Protein AF-A0A8J7IEM2-F1 (afdb_monomer_lite)

Secondary structure (DSSP, 8-state):
--HHHHHHHHHHHHHHHHHHHHHHHHHHHS-HHHHHS--SS-----HHHHHHHHHHHHHHHHHHHHHHHHHHHHHTT---HHHHHHHHHHHHHHHHHGGG---

Foldseek 3Di:
DDLLVVLLVLLVVLLVCLVVVLLVQQCVQPHVCCSPDDVPDRGDGPVLSVLSVVLSVVSVVCSVVSVVVSVVCVVVVVDDPVSSVVSVVVSVVSPCVSVDDDD

Sequence (103 aa):
MTPDLICLLILALWSIPLNHIPALARVAYSDISWGMGNREKMPEVPPWVERADRAQRNHHDNLTTIAVVILITQVTGQSDNVTAIASVIVVVLRIPLFCHFPE

pLDDT: mean 86.96, std 10.4, range [51.09, 97.12]

Organism: NCBI:txid1725256

InterPro domains:
  IPR001129 Membrane-associated, eicosanoid/glutathione metabolism (MAPEG) protein [PF01124] (5-95)
  IPR023352 Membrane associated eicosanoid/glutathione metabolism-like domain superfamily [G3DSA:1.20.120.550] (5-98)
  IPR023352 Membrane associated eicosanoid/glutathione metabolism-like domain superfamily [SSF161084] (5-95)

Structure (mmCIF, N/CA/C/O backbone):
data_AF-A0A8J7IEM2-F1
#
_entry.id   AF-A0A8J7IEM2-F1
#
loop_
_atom_site.group_PDB
_atom_site.id
_atom_site.type_symbol
_atom_site.label_atom_id
_atom_site.label_alt_id
_atom_site.label_comp_id
_atom_site.label_asym_id
_atom_site.label_entity_id
_atom_site.label_seq_id
_atom_site.pdbx_PDB_ins_code
_atom_site.Cartn_x
_atom_site.Cartn_y
_atom_site.Cartn_z
_atom_site.occupancy
_atom_site.B_iso_or_equiv
_atom_site.auth_seq_id
_atom_site.auth_comp_id
_atom_site.auth_asym_id
_atom_site.auth_atom_id
_atom_site.pdbx_PDB_model_num
ATOM 1 N N . MET A 1 1 ? -14.713 10.176 8.620 1.00 72.56 1 MET A N 1
ATOM 2 C CA . MET A 1 1 ? -13.955 8.907 8.554 1.00 72.56 1 MET A CA 1
ATOM 3 C C . MET A 1 1 ? -13.170 8.763 9.839 1.00 72.56 1 MET A C 1
ATOM 5 O O . MET A 1 1 ? -12.661 9.770 10.316 1.00 72.56 1 MET A O 1
ATOM 9 N N . THR A 1 2 ? -13.107 7.563 10.406 1.00 92.62 2 THR A N 1
ATOM 10 C CA . THR A 1 2 ? -12.289 7.295 11.595 1.00 92.62 2 THR A CA 1
ATOM 11 C C . THR A 1 2 ? -10.792 7.355 11.253 1.00 92.62 2 THR A C 1
ATOM 13 O O . THR A 1 2 ? -10.434 7.168 10.084 1.00 92.62 2 THR A O 1
ATOM 16 N N . PRO A 1 3 ? -9.905 7.600 12.237 1.00 94.25 3 PRO A N 1
ATOM 17 C CA . PRO A 1 3 ? -8.456 7.581 12.022 1.00 94.25 3 PRO A CA 1
ATOM 18 C C . PRO A 1 3 ? -7.962 6.274 11.390 1.00 94.25 3 PRO A C 1
ATOM 20 O O . PRO A 1 3 ? -7.130 6.312 10.485 1.00 94.25 3 PRO A O 1
ATOM 23 N N . ASP A 1 4 ? -8.531 5.131 11.791 1.00 93.81 4 ASP A N 1
ATOM 24 C CA . ASP A 1 4 ? -8.191 3.817 11.232 1.00 93.81 4 ASP A CA 1
ATOM 25 C C . ASP A 1 4 ? -8.462 3.747 9.721 1.00 93.81 4 ASP A C 1
ATOM 27 O O . ASP A 1 4 ? -7.608 3.329 8.940 1.00 93.81 4 ASP A O 1
ATOM 31 N N . LEU A 1 5 ? -9.637 4.217 9.285 1.00 95.88 5 LEU A N 1
ATOM 32 C CA . LEU A 1 5 ? -10.018 4.216 7.869 1.00 95.88 5 LEU A CA 1
ATOM 33 C C . LEU A 1 5 ? -9.202 5.215 7.046 1.00 95.88 5 LEU A C 1
ATOM 35 O O . LEU A 1 5 ? -8.935 4.962 5.873 1.00 95.88 5 LEU A O 1
ATOM 39 N N . ILE A 1 6 ? -8.786 6.336 7.643 1.00 96.62 6 ILE A N 1
ATOM 40 C CA . ILE A 1 6 ? -7.867 7.282 6.996 1.00 96.62 6 ILE A CA 1
ATOM 41 C C . ILE A 1 6 ? -6.500 6.622 6.789 1.00 96.62 6 ILE A C 1
ATOM 43 O O . ILE A 1 6 ? -5.944 6.706 5.697 1.00 96.62 6 ILE A O 1
ATOM 47 N N . CYS A 1 7 ? -5.977 5.917 7.794 1.00 95.88 7 CYS A N 1
ATOM 48 C CA . CYS A 1 7 ? -4.713 5.186 7.680 1.00 95.88 7 CYS A CA 1
ATOM 49 C C . CYS A 1 7 ? -4.786 4.090 6.611 1.00 95.88 7 CYS A C 1
ATOM 51 O O . CYS A 1 7 ? -3.880 3.968 5.785 1.00 95.88 7 CYS A O 1
ATOM 53 N N . LEU A 1 8 ? -5.891 3.339 6.569 1.00 96.12 8 LEU A N 1
ATOM 54 C CA . LEU A 1 8 ? -6.131 2.350 5.522 1.00 96.12 8 LEU A CA 1
ATOM 55 C C . LEU A 1 8 ?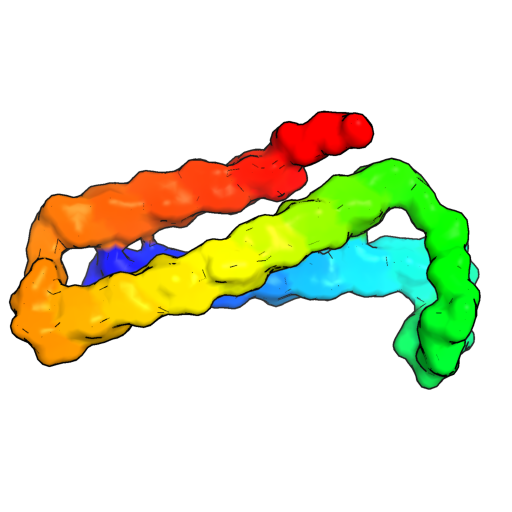 -6.190 2.996 4.131 1.00 96.12 8 LEU A C 1
ATOM 57 O O . LEU A 1 8 ? -5.586 2.476 3.196 1.00 96.12 8 LEU A O 1
ATOM 61 N N . LEU A 1 9 ? -6.863 4.142 3.993 1.00 96.44 9 LEU A N 1
ATOM 62 C CA . LEU A 1 9 ? -6.905 4.892 2.737 1.00 96.44 9 LEU A CA 1
ATOM 63 C C . LEU A 1 9 ? -5.503 5.336 2.300 1.00 96.44 9 LEU A C 1
ATOM 65 O O . LEU A 1 9 ? -5.159 5.175 1.133 1.00 96.44 9 LEU A O 1
ATOM 69 N N . ILE A 1 10 ? -4.678 5.844 3.219 1.00 95.56 10 ILE A N 1
ATOM 70 C CA . ILE A 1 10 ? -3.290 6.233 2.926 1.00 95.56 10 ILE A CA 1
ATOM 71 C C . ILE A 1 10 ? -2.494 5.028 2.410 1.00 95.56 10 ILE A C 1
ATOM 73 O O . ILE A 1 10 ? -1.830 5.132 1.380 1.00 95.56 10 ILE A O 1
ATOM 77 N N . LEU A 1 11 ? -2.592 3.871 3.073 1.00 94.38 11 LEU A N 1
ATOM 78 C CA . LEU A 1 11 ? -1.917 2.641 2.640 1.00 94.38 11 LEU A CA 1
ATOM 79 C C . LEU A 1 11 ? -2.431 2.143 1.284 1.00 94.38 11 LEU A C 1
ATOM 81 O O . LEU A 1 11 ? -1.640 1.692 0.457 1.00 94.38 11 LEU A O 1
ATOM 85 N N . ALA A 1 12 ? -3.735 2.245 1.029 1.00 94.81 12 ALA A N 1
ATOM 86 C CA . ALA A 1 12 ? -4.321 1.880 -0.255 1.00 94.81 12 ALA A CA 1
ATOM 87 C C . ALA A 1 12 ? -3.824 2.806 -1.376 1.00 94.81 12 ALA A C 1
ATOM 89 O O . ALA A 1 12 ? -3.395 2.319 -2.423 1.00 94.81 12 ALA A O 1
ATOM 90 N N . LEU A 1 13 ? -3.794 4.120 -1.140 1.00 94.81 13 LEU A N 1
ATOM 91 C CA . LEU A 1 13 ? -3.261 5.104 -2.084 1.00 94.81 13 LEU A CA 1
ATOM 92 C C . LEU A 1 13 ? -1.755 4.935 -2.308 1.00 94.81 13 LEU A C 1
ATOM 94 O O . LEU A 1 13 ? -1.294 5.139 -3.426 1.00 94.81 13 LEU A O 1
ATOM 98 N N . TRP A 1 14 ? -0.999 4.494 -1.300 1.00 92.31 14 TRP A N 1
ATOM 99 C CA . TRP A 1 14 ? 0.430 4.184 -1.431 1.00 92.31 14 TRP A CA 1
ATOM 100 C C . TRP A 1 14 ? 0.716 3.051 -2.432 1.00 92.31 14 TRP A C 1
ATOM 102 O O . TRP A 1 14 ? 1.781 3.009 -3.045 1.00 92.31 14 TRP A O 1
ATOM 112 N N . SER A 1 15 ? -0.257 2.177 -2.691 1.00 91.44 15 SER A N 1
ATOM 113 C CA . SER A 1 15 ? -0.148 1.128 -3.716 1.00 91.44 15 SER A CA 1
ATOM 114 C C . SER A 1 15 ? -0.030 1.697 -5.138 1.00 91.44 15 SER A C 1
ATOM 116 O O . SER A 1 15 ? 0.547 1.056 -6.013 1.00 91.44 15 SER A O 1
ATOM 118 N N . ILE A 1 16 ? -0.553 2.905 -5.385 1.00 92.00 16 ILE A N 1
ATOM 119 C CA . ILE A 1 16 ? -0.526 3.565 -6.699 1.00 92.00 16 ILE A CA 1
ATOM 120 C C . ILE A 1 16 ? 0.920 3.864 -7.134 1.00 92.00 16 ILE A C 1
ATOM 122 O O . ILE A 1 16 ? 1.347 3.317 -8.155 1.00 92.00 16 ILE A O 1
ATOM 126 N N . PRO A 1 17 ? 1.715 4.669 -6.395 1.00 90.38 17 PRO A N 1
ATOM 127 C CA . PRO A 1 17 ? 3.104 4.911 -6.771 1.00 90.38 17 PRO A CA 1
ATOM 128 C C . PRO A 1 17 ? 3.925 3.616 -6.782 1.00 90.38 17 PRO A C 1
ATOM 130 O O . PRO A 1 17 ? 4.732 3.435 -7.689 1.00 90.38 17 PRO A O 1
ATOM 133 N N . LEU A 1 18 ? 3.680 2.680 -5.858 1.00 89.19 18 LEU A N 1
ATOM 134 C CA . LEU A 1 18 ? 4.400 1.403 -5.828 1.00 89.19 18 LEU A CA 1
ATOM 135 C C . LEU A 1 18 ? 4.176 0.538 -7.074 1.00 89.19 18 LEU A C 1
ATOM 137 O O . LEU A 1 18 ? 5.106 -0.132 -7.504 1.00 89.19 18 LEU A O 1
ATOM 141 N N . ASN A 1 19 ? 2.987 0.564 -7.677 1.00 89.50 19 ASN A N 1
ATOM 142 C CA . ASN A 1 19 ? 2.726 -0.169 -8.917 1.00 89.50 19 ASN A CA 1
ATOM 143 C C . ASN A 1 19 ? 3.268 0.563 -10.148 1.00 89.50 19 ASN A C 1
ATOM 145 O O . ASN A 1 19 ? 3.799 -0.065 -11.064 1.00 89.50 19 ASN A O 1
ATOM 149 N N . HIS A 1 20 ? 3.132 1.890 -10.193 1.00 88.94 20 HIS A N 1
ATOM 150 C CA . HIS A 1 20 ? 3.453 2.650 -11.398 1.00 88.94 20 HIS A CA 1
ATOM 151 C C . HIS A 1 20 ? 4.934 3.006 -11.527 1.00 88.94 20 HIS A C 1
ATOM 153 O O . HIS A 1 20 ? 5.449 2.964 -12.638 1.00 88.94 20 HIS A O 1
ATOM 159 N N . ILE A 1 21 ? 5.643 3.308 -10.438 1.00 89.19 21 ILE A N 1
ATOM 160 C CA . ILE A 1 21 ? 7.066 3.684 -10.490 1.00 89.19 21 ILE A CA 1
ATOM 161 C C . ILE A 1 21 ? 7.938 2.587 -11.133 1.00 89.19 21 ILE A C 1
ATOM 163 O O . ILE A 1 21 ? 8.606 2.892 -12.123 1.00 89.19 21 ILE A O 1
ATOM 167 N N . PRO A 1 22 ? 7.942 1.320 -10.664 1.00 88.25 22 PRO A N 1
ATOM 168 C CA . PRO A 1 22 ? 8.766 0.278 -11.280 1.00 88.25 22 PRO A CA 1
ATOM 169 C C . PRO A 1 22 ? 8.308 -0.068 -12.703 1.00 88.25 22 PRO A C 1
ATOM 171 O O . PRO A 1 22 ? 9.142 -0.353 -13.562 1.00 88.25 22 PRO A O 1
ATOM 174 N N . ALA A 1 23 ? 7.004 -0.002 -12.989 1.00 87.25 23 ALA A N 1
ATOM 175 C CA . ALA A 1 23 ? 6.477 -0.244 -14.331 1.00 87.25 23 ALA A CA 1
ATOM 176 C C . ALA A 1 23 ? 6.944 0.825 -15.332 1.00 87.25 23 ALA A C 1
ATOM 178 O O . ALA A 1 23 ? 7.453 0.487 -16.400 1.00 87.25 23 ALA A O 1
ATOM 179 N N . LEU A 1 24 ? 6.830 2.107 -14.971 1.00 88.44 24 LEU A N 1
ATOM 180 C CA . LEU A 1 24 ? 7.292 3.228 -15.791 1.00 88.44 24 LEU A CA 1
ATOM 181 C C . LEU A 1 24 ? 8.811 3.209 -15.961 1.00 88.44 24 LEU A C 1
ATOM 183 O O . LEU A 1 24 ? 9.297 3.463 -17.058 1.00 88.44 24 LEU A O 1
ATOM 187 N N . ALA A 1 25 ? 9.555 2.846 -14.915 1.00 87.69 25 ALA A N 1
ATOM 188 C CA . ALA A 1 25 ? 11.002 2.690 -14.999 1.00 87.69 25 ALA A CA 1
ATOM 189 C C . ALA A 1 25 ? 11.396 1.624 -16.028 1.00 87.69 25 ALA A C 1
ATOM 191 O O . ALA A 1 25 ? 12.224 1.880 -16.895 1.00 87.69 25 ALA A O 1
ATOM 192 N N . ARG A 1 26 ? 10.761 0.446 -15.993 1.00 86.00 26 ARG A N 1
ATOM 193 C CA . ARG A 1 26 ? 11.019 -0.625 -16.970 1.00 86.00 26 ARG A CA 1
ATOM 194 C C . ARG A 1 26 ? 10.716 -0.186 -18.394 1.00 86.00 26 ARG A C 1
ATOM 196 O O . ARG A 1 26 ? 11.505 -0.483 -19.283 1.00 86.00 26 ARG A O 1
ATOM 203 N N . VAL A 1 27 ? 9.616 0.533 -18.612 1.00 86.75 27 VAL A N 1
ATOM 204 C CA . VAL A 1 27 ? 9.281 1.084 -19.935 1.00 86.75 27 VAL A CA 1
ATOM 205 C C . VAL A 1 27 ? 10.323 2.113 -20.383 1.00 86.75 27 VAL A C 1
ATOM 207 O O . VAL A 1 27 ? 10.730 2.088 -21.537 1.00 86.75 27 VAL A O 1
ATOM 210 N N . ALA A 1 28 ? 10.809 2.965 -19.477 1.00 86.25 28 ALA A N 1
ATOM 211 C CA . ALA A 1 28 ? 11.821 3.974 -19.787 1.00 86.25 28 ALA A CA 1
ATOM 212 C C . ALA A 1 28 ? 13.199 3.380 -20.138 1.00 86.25 28 ALA A C 1
ATOM 214 O O . ALA A 1 28 ? 13.905 3.954 -20.961 1.00 86.25 28 ALA A O 1
ATOM 215 N N . TYR A 1 29 ? 13.584 2.252 -19.529 1.00 84.81 29 TYR A N 1
ATOM 216 C CA . TYR A 1 29 ? 14.870 1.579 -19.786 1.00 84.81 29 TYR A CA 1
ATOM 217 C C . TYR A 1 29 ? 14.824 0.522 -20.896 1.00 84.81 29 TYR A C 1
ATOM 219 O O . TYR A 1 29 ? 15.867 0.007 -21.285 1.00 84.81 29 TYR A O 1
ATOM 227 N N . SER A 1 30 ? 13.638 0.183 -21.398 1.00 79.62 30 SER A N 1
ATOM 228 C CA . SER A 1 30 ? 13.472 -0.743 -22.517 1.00 79.62 30 SER A CA 1
ATOM 229 C C . SER A 1 30 ? 12.999 0.006 -23.752 1.00 79.62 30 SER A C 1
ATOM 231 O O . SER A 1 30 ? 13.807 0.626 -24.433 1.00 79.62 30 SER A O 1
ATOM 233 N N . ASP A 1 31 ? 11.700 -0.041 -24.022 1.00 76.38 31 ASP A N 1
ATOM 234 C CA . ASP A 1 31 ? 11.005 0.701 -25.063 1.00 76.38 31 ASP A CA 1
ATOM 235 C C . ASP A 1 31 ? 9.483 0.588 -24.815 1.00 76.38 31 ASP A C 1
ATOM 237 O O . ASP A 1 31 ? 9.009 -0.329 -24.133 1.00 76.38 31 ASP A O 1
ATOM 241 N N . ILE A 1 32 ? 8.678 1.482 -25.393 1.00 76.62 32 ILE A N 1
ATOM 242 C CA . ILE A 1 32 ? 7.204 1.433 -25.318 1.00 76.62 32 ILE A CA 1
ATOM 243 C C . ILE A 1 32 ? 6.669 0.109 -25.884 1.00 76.62 32 ILE A C 1
ATOM 245 O O . ILE A 1 32 ? 5.668 -0.417 -25.391 1.00 76.62 32 ILE A O 1
ATOM 249 N N . SER A 1 33 ? 7.375 -0.469 -26.860 1.00 75.75 33 SER A N 1
ATOM 250 C CA . SER A 1 33 ? 7.080 -1.787 -27.428 1.00 75.75 33 SER A CA 1
ATOM 251 C C . SER A 1 33 ? 7.091 -2.908 -26.380 1.00 75.75 33 SER A C 1
ATOM 253 O O . SER A 1 33 ? 6.249 -3.803 -26.442 1.00 75.75 33 SER A O 1
ATOM 255 N N . TRP A 1 34 ? 7.954 -2.829 -25.361 1.00 79.12 34 TRP A N 1
ATOM 256 C CA . TRP A 1 34 ? 7.946 -3.753 -24.223 1.00 79.12 34 TRP A CA 1
ATOM 257 C C . TRP A 1 34 ? 6.754 -3.512 -23.288 1.00 79.12 34 TRP A C 1
ATOM 259 O O . TRP A 1 34 ? 6.145 -4.458 -22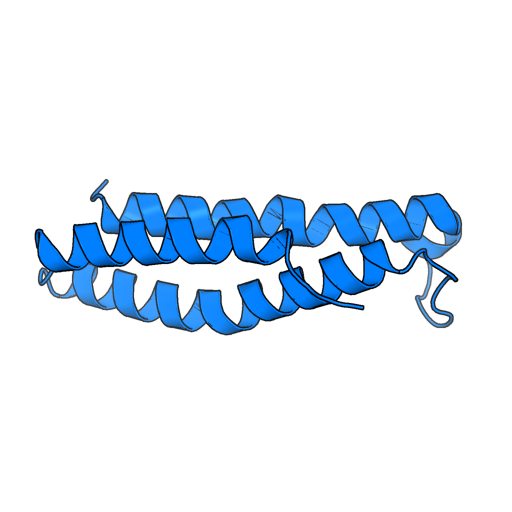.788 1.00 79.12 34 TRP A O 1
ATOM 269 N N . GLY A 1 35 ? 6.386 -2.246 -23.067 1.00 75.94 35 GLY A N 1
ATOM 270 C CA . GLY A 1 35 ? 5.244 -1.872 -22.226 1.00 75.94 35 GLY A CA 1
ATOM 271 C C . GLY A 1 35 ? 3.887 -2.292 -22.800 1.00 75.94 35 GLY A C 1
ATOM 272 O O . GLY A 1 35 ? 2.981 -2.629 -22.036 1.00 75.94 35 GLY A O 1
ATOM 273 N N . MET A 1 36 ? 3.760 -2.286 -24.131 1.00 79.00 36 MET A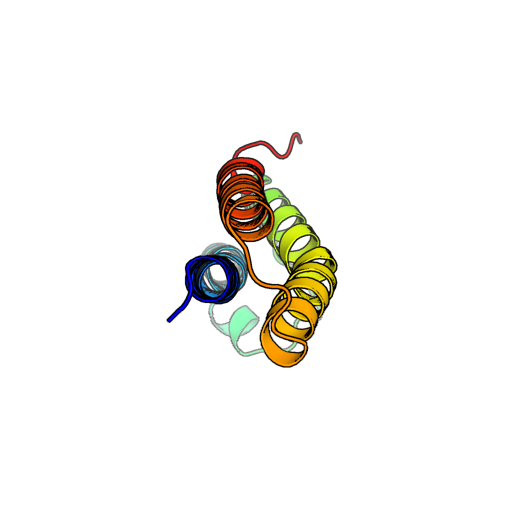 N 1
ATOM 274 C CA . MET A 1 36 ? 2.540 -2.640 -24.871 1.00 79.00 36 MET A CA 1
ATOM 275 C C . MET A 1 36 ? 2.537 -4.077 -25.420 1.00 79.00 36 MET A C 1
ATOM 277 O O . MET A 1 36 ? 1.495 -4.546 -25.875 1.00 79.00 36 MET A O 1
ATOM 281 N N . GLY A 1 37 ? 3.684 -4.759 -25.408 1.00 78.69 37 GLY A N 1
ATOM 282 C CA . GLY A 1 37 ? 3.870 -6.100 -25.960 1.00 78.69 37 GLY A CA 1
ATOM 283 C C . GLY A 1 37 ? 3.901 -7.217 -24.913 1.00 78.69 37 GLY A C 1
ATOM 284 O O . GLY A 1 37 ? 3.725 -7.004 -23.711 1.00 78.69 37 GLY A O 1
ATOM 285 N N . ASN A 1 38 ? 4.153 -8.442 -25.380 1.00 74.81 38 ASN A N 1
ATOM 286 C CA . ASN A 1 38 ? 4.328 -9.595 -24.503 1.00 74.81 38 ASN A CA 1
ATOM 287 C C . ASN A 1 38 ? 5.646 -9.486 -23.722 1.00 74.81 38 ASN A C 1
ATOM 289 O O . ASN A 1 38 ? 6.725 -9.347 -24.297 1.00 74.81 38 ASN A O 1
ATOM 293 N N . ARG A 1 39 ? 5.566 -9.618 -22.394 1.00 75.44 39 ARG A N 1
ATOM 294 C CA . ARG A 1 39 ? 6.700 -9.504 -21.455 1.00 75.44 39 ARG A CA 1
ATOM 295 C C . ARG A 1 39 ? 7.554 -10.777 -21.395 1.00 75.44 39 ARG A C 1
ATOM 297 O O . ARG A 1 39 ? 7.955 -11.211 -20.321 1.00 75.44 39 ARG A O 1
ATOM 304 N N . GLU A 1 40 ? 7.804 -11.395 -22.545 1.00 75.38 40 GLU A N 1
ATOM 305 C CA . GLU A 1 40 ? 8.560 -12.651 -22.669 1.00 75.38 40 GLU A CA 1
ATOM 306 C C . GLU A 1 40 ? 10.045 -12.472 -22.325 1.00 75.38 40 GLU A C 1
ATOM 308 O O . GLU A 1 40 ? 10.694 -13.403 -21.855 1.00 75.38 40 GLU A O 1
ATOM 313 N N . LYS A 1 41 ? 10.581 -11.261 -22.518 1.00 74.88 41 LYS A N 1
ATOM 314 C CA . LYS A 1 41 ? 11.932 -10.879 -22.095 1.00 74.88 41 LYS A CA 1
ATOM 315 C C . LYS A 1 41 ? 11.842 -9.770 -21.060 1.00 74.88 41 LYS A C 1
ATOM 317 O O . LYS A 1 41 ? 11.216 -8.742 -21.313 1.00 74.88 41 LYS A O 1
ATOM 322 N N . MET A 1 42 ? 12.457 -9.969 -19.897 1.00 77.50 42 MET A N 1
ATOM 323 C CA . MET A 1 42 ? 12.612 -8.896 -18.916 1.00 77.50 42 MET A CA 1
ATOM 324 C C . MET A 1 42 ? 13.717 -7.944 -19.384 1.00 77.50 42 MET A C 1
ATOM 326 O O . MET A 1 42 ? 14.769 -8.415 -19.816 1.00 77.50 42 MET A O 1
ATOM 330 N N . PRO A 1 43 ? 13.484 -6.625 -19.331 1.00 80.69 43 PRO A N 1
ATOM 331 C CA . PRO A 1 43 ? 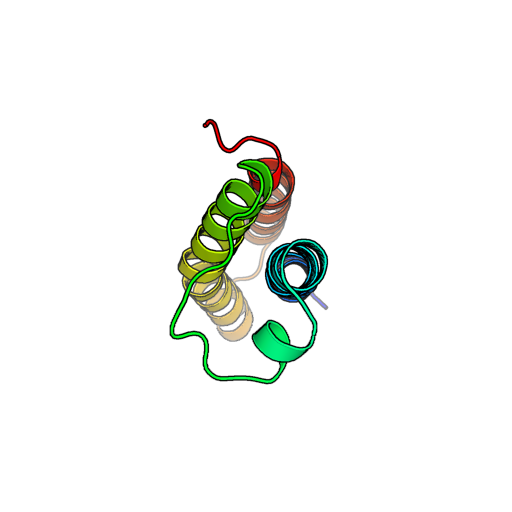14.479 -5.657 -19.729 1.00 80.69 43 PRO A CA 1
ATOM 332 C C . PRO A 1 43 ? 15.538 -5.518 -18.645 1.00 80.69 43 PRO A C 1
ATOM 334 O O . PRO A 1 43 ? 15.247 -5.673 -17.457 1.00 80.69 43 PRO A O 1
ATOM 337 N N . GLU A 1 44 ? 16.759 -5.210 -19.066 1.00 84.81 44 GLU A N 1
ATOM 338 C CA . GLU A 1 44 ? 17.842 -4.898 -18.148 1.00 84.81 44 GLU A CA 1
ATOM 339 C C . GLU A 1 44 ? 17.540 -3.545 -17.495 1.00 84.81 44 GLU A C 1
ATOM 341 O O . GLU A 1 44 ? 17.441 -2.517 -18.164 1.00 84.81 44 GLU A O 1
ATOM 346 N N . VAL A 1 45 ? 17.300 -3.561 -16.185 1.00 86.31 45 VAL A N 1
ATOM 347 C CA . VAL A 1 45 ? 16.941 -2.372 -15.412 1.00 86.31 45 VAL A CA 1
ATOM 348 C C . VAL A 1 45 ? 17.954 -2.132 -14.304 1.00 86.31 45 VAL A C 1
ATOM 350 O O . VAL A 1 45 ? 18.546 -3.081 -13.793 1.00 86.31 45 VAL A O 1
ATOM 353 N N . PRO A 1 46 ? 18.143 -0.874 -13.877 1.00 87.38 46 PRO A N 1
ATOM 354 C CA . PRO A 1 46 ? 19.009 -0.591 -12.746 1.00 87.38 46 PRO A CA 1
ATOM 355 C C . PRO A 1 46 ? 18.534 -1.299 -11.462 1.00 87.38 46 PRO A C 1
ATOM 357 O O . PRO A 1 46 ? 17.322 -1.437 -11.257 1.00 87.38 46 PRO A O 1
ATOM 360 N N . PRO A 1 47 ? 19.445 -1.617 -10.520 1.00 87.19 47 PRO A N 1
ATOM 361 C CA . PRO A 1 47 ? 19.114 -2.330 -9.279 1.00 87.19 47 PRO A CA 1
ATOM 362 C C . PRO A 1 47 ? 18.001 -1.685 -8.439 1.00 87.19 47 PRO A C 1
ATOM 364 O O . PRO A 1 47 ? 17.256 -2.362 -7.733 1.00 87.19 47 PRO A O 1
ATOM 367 N N . TRP A 1 48 ? 17.833 -0.360 -8.518 1.00 85.25 48 TRP A N 1
ATOM 368 C CA . TRP A 1 48 ? 16.775 0.332 -7.780 1.00 85.25 48 TRP A CA 1
ATOM 369 C C . TRP A 1 48 ? 15.361 -0.053 -8.242 1.00 85.25 48 TRP A C 1
ATOM 371 O O . TRP A 1 48 ? 14.437 -0.014 -7.430 1.00 85.25 48 TRP A O 1
ATOM 381 N N . VAL A 1 49 ? 15.180 -0.444 -9.508 1.00 88.44 49 VAL A N 1
ATOM 382 C CA . VAL A 1 49 ? 13.879 -0.871 -10.046 1.00 88.44 49 VAL A CA 1
ATOM 383 C C . VAL A 1 49 ? 13.475 -2.199 -9.422 1.00 88.44 49 VAL A C 1
ATOM 385 O O . VAL A 1 49 ? 12.329 -2.370 -9.013 1.00 88.44 49 VAL A O 1
ATOM 388 N N . GLU A 1 50 ? 14.433 -3.110 -9.254 1.00 86.69 50 GLU A N 1
ATOM 389 C CA . GLU A 1 50 ? 14.217 -4.366 -8.538 1.00 86.69 50 GLU A CA 1
ATOM 390 C C . GLU A 1 50 ? 13.927 -4.138 -7.050 1.00 86.69 50 GLU A C 1
ATOM 392 O O . GLU A 1 50 ? 13.077 -4.826 -6.478 1.00 86.69 50 GLU A O 1
ATOM 397 N N . ARG A 1 51 ? 14.569 -3.140 -6.421 1.00 86.44 51 ARG A N 1
ATOM 398 C CA . ARG A 1 51 ? 14.232 -2.717 -5.049 1.00 86.44 51 ARG A CA 1
ATOM 399 C C . ARG A 1 51 ? 12.789 -2.224 -4.947 1.00 86.44 51 ARG A C 1
ATOM 401 O O . ARG A 1 51 ? 12.073 -2.640 -4.038 1.00 86.44 51 ARG A O 1
ATOM 408 N N . ALA A 1 52 ? 12.347 -1.389 -5.888 1.00 87.81 52 ALA A N 1
ATOM 409 C CA . ALA A 1 52 ? 10.973 -0.890 -5.933 1.00 87.81 52 ALA A CA 1
ATOM 410 C C . ALA A 1 52 ? 9.955 -2.030 -6.116 1.00 87.81 52 ALA A C 1
ATOM 412 O O . ALA A 1 52 ? 8.917 -2.049 -5.460 1.00 87.81 52 ALA A O 1
ATOM 413 N N . ASP A 1 53 ? 10.296 -3.025 -6.929 1.00 88.12 53 ASP A N 1
ATOM 414 C CA . ASP A 1 53 ? 9.545 -4.266 -7.118 1.00 88.12 53 ASP A CA 1
ATOM 415 C C . ASP A 1 53 ? 9.391 -5.079 -5.821 1.00 88.12 53 ASP A C 1
ATOM 417 O O . ASP A 1 53 ? 8.300 -5.545 -5.485 1.00 88.12 53 ASP A O 1
ATOM 421 N N . ARG A 1 54 ? 10.487 -5.255 -5.069 1.00 87.38 54 ARG A N 1
ATOM 422 C CA . ARG A 1 54 ? 10.465 -5.935 -3.762 1.00 87.38 54 ARG A CA 1
ATOM 423 C C . ARG A 1 54 ? 9.586 -5.178 -2.770 1.00 87.38 54 ARG A C 1
ATOM 425 O O . ARG A 1 54 ? 8.797 -5.800 -2.059 1.00 87.38 54 ARG A O 1
ATOM 432 N N . ALA A 1 55 ? 9.680 -3.852 -2.761 1.00 88.44 55 ALA A N 1
ATOM 433 C CA . ALA A 1 55 ? 8.862 -3.005 -1.907 1.00 88.44 55 ALA A CA 1
ATOM 434 C C . ALA A 1 55 ? 7.369 -3.063 -2.267 1.00 88.44 55 ALA A C 1
ATOM 436 O O . ALA A 1 55 ? 6.526 -3.160 -1.375 1.00 88.44 55 ALA A O 1
ATOM 437 N N . GLN A 1 56 ? 7.041 -3.064 -3.562 1.00 90.31 56 GLN A N 1
ATOM 438 C CA . GLN A 1 56 ? 5.675 -3.208 -4.065 1.00 90.31 56 GLN A CA 1
ATOM 439 C C . GLN A 1 56 ? 5.057 -4.538 -3.626 1.00 90.31 56 GLN A C 1
ATOM 441 O O . GLN A 1 56 ? 3.972 -4.537 -3.039 1.00 90.31 56 GLN A O 1
ATOM 446 N N . ARG A 1 57 ? 5.770 -5.655 -3.827 1.00 90.25 57 ARG A N 1
ATOM 447 C CA . ARG A 1 57 ? 5.323 -6.982 -3.373 1.00 90.25 57 ARG A CA 1
ATOM 448 C C . ARG A 1 57 ? 5.124 -7.023 -1.862 1.00 90.25 57 ARG A C 1
ATOM 450 O O . ARG A 1 57 ? 4.047 -7.384 -1.403 1.00 90.25 57 ARG A O 1
ATOM 457 N N . ASN A 1 58 ? 6.102 -6.540 -1.092 1.00 90.69 58 ASN A N 1
ATOM 458 C CA . ASN A 1 58 ? 5.986 -6.488 0.364 1.00 90.69 58 ASN A CA 1
ATOM 459 C C . ASN A 1 58 ? 4.760 -5.683 0.824 1.00 90.69 58 ASN A C 1
ATOM 461 O O . ASN A 1 58 ? 4.072 -6.092 1.760 1.00 90.69 58 ASN A O 1
ATOM 465 N N . HIS A 1 59 ? 4.473 -4.543 0.190 1.00 92.19 59 HIS A N 1
ATOM 466 C CA . HIS A 1 59 ? 3.284 -3.755 0.506 1.00 92.19 59 HIS A CA 1
AT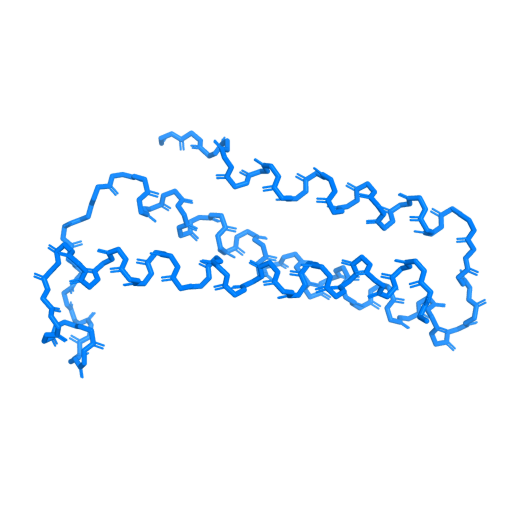OM 467 C C . HIS A 1 59 ? 1.997 -4.521 0.210 1.00 92.19 59 HIS A C 1
ATOM 469 O O . HIS A 1 59 ? 1.146 -4.615 1.090 1.00 92.19 59 HIS A O 1
ATOM 475 N N . HIS A 1 60 ? 1.881 -5.118 -0.976 1.00 91.62 60 HIS A N 1
ATOM 476 C CA . HIS A 1 60 ? 0.690 -5.862 -1.392 1.00 91.62 60 HIS A CA 1
ATOM 477 C C . HIS A 1 60 ? 0.412 -7.089 -0.514 1.00 91.62 60 HIS A C 1
ATOM 479 O O . HIS A 1 60 ? -0.734 -7.291 -0.109 1.00 91.62 60 HIS A O 1
ATOM 485 N N . ASP A 1 61 ? 1.447 -7.853 -0.156 1.00 92.19 61 ASP A N 1
ATOM 486 C CA . ASP A 1 61 ? 1.307 -9.065 0.662 1.00 92.19 61 ASP A CA 1
ATOM 487 C C . ASP A 1 61 ? 0.737 -8.759 2.055 1.00 92.19 61 ASP A C 1
ATOM 489 O O . ASP A 1 61 ? -0.033 -9.534 2.618 1.00 92.19 61 ASP A O 1
ATOM 493 N N . ASN A 1 62 ? 1.076 -7.596 2.613 1.00 92.06 62 ASN A N 1
ATOM 494 C CA . ASN A 1 62 ? 0.622 -7.193 3.942 1.00 92.06 62 ASN A CA 1
ATOM 495 C C . ASN A 1 62 ? -0.661 -6.352 3.927 1.00 92.06 62 ASN A C 1
ATOM 497 O O . ASN A 1 62 ? -1.401 -6.358 4.914 1.00 92.06 62 ASN A O 1
ATOM 501 N N . LEU A 1 63 ? -0.922 -5.609 2.844 1.00 94.19 63 LEU A N 1
ATOM 502 C CA . LEU A 1 63 ? -2.053 -4.683 2.750 1.00 94.19 63 LEU A CA 1
ATOM 503 C C . LEU A 1 63 ? -3.382 -5.399 2.990 1.00 94.19 63 LEU A C 1
ATOM 505 O O . LEU A 1 63 ? -4.229 -4.875 3.707 1.00 94.19 63 LEU A O 1
ATOM 509 N N . THR A 1 64 ? -3.537 -6.610 2.450 1.00 95.19 64 THR A N 1
ATOM 510 C CA . THR A 1 64 ? -4.752 -7.420 2.619 1.00 95.19 64 THR A CA 1
ATOM 511 C C . THR A 1 64 ? -5.031 -7.709 4.092 1.00 95.19 64 THR A C 1
ATOM 513 O O . THR A 1 64 ? -6.129 -7.446 4.576 1.00 95.19 64 THR A O 1
ATOM 516 N N . THR A 1 65 ? -4.029 -8.181 4.836 1.00 95.31 65 THR A N 1
ATOM 517 C CA . THR A 1 65 ? -4.170 -8.488 6.267 1.00 95.31 65 THR A CA 1
ATOM 518 C C . THR A 1 65 ? -4.493 -7.235 7.079 1.00 95.31 65 THR A C 1
ATOM 520 O O . THR A 1 65 ? -5.406 -7.253 7.903 1.00 95.31 65 THR A O 1
ATOM 523 N N . ILE A 1 66 ? -3.795 -6.126 6.815 1.00 95.00 66 ILE A N 1
ATOM 524 C CA . ILE A 1 66 ? -4.033 -4.842 7.493 1.00 95.00 66 ILE A CA 1
ATOM 525 C C . ILE A 1 66 ? -5.459 -4.346 7.228 1.00 95.00 66 ILE A C 1
ATOM 527 O O . ILE A 1 66 ? -6.158 -3.944 8.158 1.00 95.00 66 ILE A O 1
ATOM 531 N N . ALA A 1 67 ? -5.907 -4.409 5.972 1.00 96.62 67 ALA A N 1
ATOM 532 C CA . ALA A 1 67 ? -7.247 -4.001 5.576 1.00 96.62 67 ALA A CA 1
ATOM 533 C C . ALA A 1 67 ? -8.318 -4.830 6.287 1.00 96.62 67 ALA A C 1
ATOM 535 O O . ALA A 1 67 ? -9.244 -4.259 6.856 1.00 96.62 67 ALA A O 1
ATOM 536 N N . VAL A 1 68 ? -8.176 -6.159 6.309 1.00 97.12 68 VAL A N 1
ATOM 537 C CA . VAL A 1 68 ? -9.129 -7.059 6.975 1.00 97.12 68 VAL A CA 1
ATOM 538 C C . VAL A 1 68 ? -9.253 -6.727 8.462 1.00 97.12 68 VAL A C 1
ATOM 540 O O . VAL A 1 68 ? -10.370 -6.583 8.953 1.00 97.12 68 VAL A O 1
ATOM 543 N N . VAL A 1 69 ? -8.134 -6.541 9.168 1.00 95.88 69 VAL A N 1
ATOM 544 C CA . VAL A 1 69 ? -8.148 -6.205 10.601 1.00 95.88 69 VAL A CA 1
ATOM 545 C C . VAL A 1 69 ? -8.851 -4.870 10.846 1.00 95.88 69 VAL A C 1
ATOM 547 O O . VAL A 1 69 ? -9.772 -4.811 11.656 1.00 95.88 69 VAL A O 1
ATOM 550 N N . ILE A 1 70 ? -8.482 -3.812 10.115 1.00 95.75 70 ILE A N 1
ATOM 551 C CA . ILE A 1 70 ? -9.091 -2.483 10.280 1.00 95.75 70 ILE A CA 1
ATOM 552 C C . ILE A 1 70 ? -10.594 -2.520 9.971 1.00 95.75 70 ILE A C 1
ATOM 554 O O . ILE A 1 70 ? -11.392 -1.956 10.720 1.00 95.75 70 ILE A O 1
ATOM 558 N N . LEU A 1 71 ? -10.999 -3.193 8.892 1.00 96.81 71 LEU A N 1
ATOM 559 C CA . LEU A 1 71 ? -12.402 -3.273 8.490 1.00 96.81 71 LEU A CA 1
ATOM 560 C C . LEU A 1 71 ? -13.246 -4.057 9.501 1.00 96.81 71 LEU A C 1
ATOM 562 O O . LEU A 1 71 ? -14.337 -3.606 9.839 1.00 96.81 71 LEU A O 1
ATOM 566 N N . ILE A 1 72 ? -12.749 -5.181 10.029 1.00 97.00 72 ILE A N 1
ATOM 567 C CA . ILE A 1 72 ? -13.457 -5.950 11.066 1.00 97.00 72 ILE A CA 1
ATOM 568 C C . ILE A 1 72 ? -13.624 -5.112 12.335 1.00 97.00 72 ILE A C 1
ATOM 570 O O . ILE A 1 72 ? -14.725 -5.048 12.884 1.00 97.00 72 ILE A O 1
ATOM 574 N N . THR A 1 73 ? -12.570 -4.429 12.783 1.00 95.12 73 THR A N 1
ATOM 575 C CA . THR A 1 73 ? -12.623 -3.537 13.952 1.00 95.12 73 THR A CA 1
ATOM 576 C C . THR A 1 73 ? -13.672 -2.438 13.773 1.00 95.12 73 THR A C 1
ATOM 578 O O . THR A 1 73 ? -14.438 -2.154 14.692 1.00 95.12 73 THR A O 1
ATOM 581 N N . GLN A 1 74 ? -13.767 -1.858 12.573 1.00 95.06 74 GLN A N 1
ATOM 582 C CA . GLN A 1 74 ? -14.770 -0.839 12.255 1.00 95.06 74 GLN A CA 1
ATOM 583 C C . GLN A 1 74 ? -16.195 -1.405 12.210 1.00 95.06 74 GLN A C 1
ATOM 585 O O . GLN A 1 74 ? -17.101 -0.818 12.795 1.00 95.06 74 GLN A O 1
ATOM 590 N N . VAL A 1 75 ? -16.405 -2.563 11.576 1.00 96.31 75 VAL A N 1
ATOM 591 C CA . VAL A 1 75 ? -17.729 -3.207 11.477 1.00 96.31 75 VAL A CA 1
ATOM 592 C C . VAL A 1 75 ? -18.240 -3.686 12.839 1.00 96.31 75 VAL A C 1
ATOM 594 O O . VAL A 1 75 ? -19.435 -3.608 13.109 1.00 96.31 75 VAL A O 1
ATOM 597 N N . THR A 1 76 ? -17.351 -4.156 13.713 1.00 96.00 76 THR A N 1
ATOM 598 C CA . THR A 1 76 ? -17.699 -4.612 15.071 1.00 96.00 76 THR A CA 1
ATOM 599 C C . THR A 1 76 ? -17.847 -3.474 16.081 1.00 96.00 76 THR A C 1
ATOM 601 O O . THR A 1 76 ? -18.237 -3.724 17.220 1.00 96.00 76 THR A O 1
ATOM 604 N N . GLY A 1 77 ? -17.546 -2.232 15.687 1.00 92.44 77 GLY A N 1
ATOM 605 C CA . GLY A 1 77 ? -17.599 -1.070 16.574 1.00 92.44 77 GLY A CA 1
ATOM 606 C C . GLY A 1 77 ? -16.503 -1.046 17.644 1.00 92.44 77 GLY A C 1
ATOM 607 O O . GLY A 1 77 ? -16.613 -0.281 18.594 1.00 92.44 77 GLY A O 1
ATOM 608 N N . GLN A 1 78 ? -15.445 -1.851 17.494 1.00 92.69 78 GLN A N 1
ATOM 609 C CA . GLN A 1 78 ? -14.317 -1.956 18.433 1.00 92.69 78 GLN A CA 1
ATOM 610 C C . GLN A 1 78 ? -13.183 -0.964 18.116 1.00 92.69 78 GLN A C 1
ATOM 612 O O . GLN A 1 78 ? -12.031 -1.176 18.482 1.00 92.69 78 GLN A O 1
ATOM 617 N N . SER A 1 79 ? -13.497 0.100 17.376 1.00 92.38 79 SER A N 1
ATOM 618 C CA . SER A 1 79 ? -12.564 1.180 17.054 1.00 92.38 79 SER A CA 1
ATOM 619 C C . SER A 1 79 ? -12.388 2.085 18.270 1.00 92.38 79 SER A C 1
ATOM 621 O O . SER A 1 79 ? -13.362 2.654 18.765 1.00 92.38 79 SER A O 1
ATOM 623 N N . ASP A 1 80 ? -11.151 2.225 18.742 1.00 92.75 80 ASP A N 1
ATOM 624 C CA . ASP A 1 80 ? -10.801 3.036 19.904 1.00 92.75 80 ASP A CA 1
ATOM 625 C C . ASP A 1 80 ? -9.488 3.819 19.690 1.00 92.75 80 ASP A C 1
ATOM 627 O O . ASP A 1 80 ? -8.916 3.872 18.597 1.00 92.75 80 ASP A O 1
ATOM 631 N N . ASN A 1 81 ? -8.996 4.476 20.745 1.00 93.75 81 ASN A N 1
ATOM 632 C CA . ASN A 1 81 ? -7.735 5.216 20.672 1.00 93.75 81 ASN A CA 1
ATOM 633 C C . ASN A 1 81 ? -6.516 4.308 20.446 1.00 93.75 81 ASN A C 1
ATOM 635 O O . ASN A 1 81 ? -5.535 4.749 19.846 1.00 93.75 81 ASN A O 1
ATOM 639 N N . VAL A 1 82 ? -6.548 3.061 20.922 1.00 94.06 82 VAL A N 1
ATOM 640 C CA . VAL A 1 82 ? -5.440 2.115 20.758 1.00 94.06 82 VAL A CA 1
ATOM 641 C C . VAL A 1 82 ? -5.363 1.665 19.304 1.00 94.06 82 VAL A C 1
ATOM 643 O O . VAL A 1 82 ? -4.274 1.681 18.726 1.00 94.06 82 VAL A O 1
ATOM 646 N N . THR A 1 83 ? -6.501 1.345 18.680 1.00 93.94 83 THR A N 1
ATOM 647 C CA . THR A 1 83 ? -6.554 0.990 17.255 1.00 93.94 83 THR A CA 1
ATOM 648 C C . THR A 1 83 ? -6.110 2.163 16.392 1.00 93.94 83 THR A C 1
ATOM 650 O O . THR A 1 83 ? -5.301 1.967 15.486 1.00 93.94 83 THR A O 1
ATOM 653 N N . ALA A 1 84 ? -6.515 3.390 16.738 1.00 93.62 84 ALA A N 1
ATOM 654 C CA . ALA A 1 84 ? -6.094 4.592 16.023 1.00 93.62 84 ALA A CA 1
ATOM 655 C C . ALA A 1 84 ? -4.568 4.789 16.059 1.00 93.62 84 ALA A C 1
ATOM 657 O O . ALA A 1 84 ? -3.949 5.035 15.021 1.00 93.62 84 ALA A O 1
ATOM 658 N N . ILE A 1 85 ? -3.941 4.643 17.232 1.00 95.50 85 ILE A N 1
ATOM 659 C CA . ILE A 1 85 ? -2.479 4.737 17.376 1.00 95.50 85 ILE A CA 1
ATOM 660 C C . ILE A 1 85 ? -1.789 3.607 16.603 1.00 95.50 85 ILE A C 1
ATOM 662 O O . ILE A 1 85 ? -0.828 3.862 15.876 1.00 95.50 85 ILE A O 1
ATOM 666 N N . ALA A 1 86 ? -2.290 2.374 16.709 1.00 94.38 86 ALA A N 1
ATOM 667 C CA . ALA A 1 86 ? -1.747 1.230 15.980 1.00 94.38 86 ALA A CA 1
ATOM 668 C C . ALA A 1 86 ? -1.802 1.449 14.458 1.00 94.38 86 ALA A C 1
ATOM 670 O O . ALA A 1 86 ? -0.805 1.235 13.769 1.00 94.38 86 ALA A O 1
ATOM 671 N N . SER A 1 87 ? -2.923 1.953 13.940 1.00 94.31 87 SER A N 1
ATOM 672 C CA . SER A 1 87 ? -3.106 2.297 12.528 1.00 94.31 87 SER A CA 1
ATOM 673 C C . SER A 1 87 ? -2.085 3.336 12.047 1.00 94.31 87 SER A C 1
ATOM 675 O O . SER A 1 87 ? -1.486 3.167 10.982 1.00 94.31 87 SER A O 1
ATOM 677 N N . VAL A 1 88 ? -1.813 4.372 12.850 1.00 94.62 88 VAL A N 1
ATOM 678 C CA . VAL A 1 88 ? -0.782 5.381 12.542 1.00 94.62 88 VAL A CA 1
ATOM 679 C C . VAL A 1 88 ? 0.614 4.759 12.519 1.00 94.62 88 VAL A C 1
ATOM 681 O O . VAL A 1 88 ? 1.382 5.015 11.591 1.00 94.62 88 VAL A O 1
ATOM 684 N N . ILE A 1 89 ? 0.944 3.907 13.493 1.00 94.56 89 ILE A N 1
ATOM 685 C CA . ILE A 1 89 ? 2.237 3.208 13.544 1.00 94.56 89 ILE A CA 1
ATOM 686 C C . ILE A 1 89 ? 2.434 2.353 12.289 1.00 94.56 89 ILE A C 1
ATOM 688 O O . ILE A 1 89 ? 3.506 2.393 11.684 1.00 94.56 89 ILE A O 1
ATOM 692 N N . VAL A 1 90 ? 1.401 1.628 11.848 1.00 92.69 90 VAL A N 1
ATOM 693 C CA . VAL A 1 90 ? 1.464 0.828 10.616 1.00 92.69 90 VAL A CA 1
ATOM 694 C C . VAL A 1 90 ? 1.788 1.709 9.406 1.00 92.69 90 VAL A C 1
ATOM 696 O O . VAL A 1 90 ? 2.658 1.351 8.615 1.00 92.69 90 VAL A O 1
ATOM 699 N N . VAL A 1 91 ? 1.152 2.874 9.263 1.00 92.19 91 VAL A N 1
ATOM 700 C CA . VAL A 1 91 ? 1.452 3.816 8.169 1.00 92.19 91 VAL A CA 1
ATOM 701 C C . VAL A 1 91 ? 2.909 4.281 8.222 1.00 92.19 91 VAL A C 1
ATOM 703 O O . VAL A 1 91 ? 3.629 4.181 7.225 1.00 92.19 91 VAL A O 1
ATOM 706 N N . VAL A 1 92 ? 3.356 4.749 9.389 1.00 90.44 92 VAL A N 1
ATOM 707 C CA . VAL A 1 92 ? 4.697 5.321 9.583 1.00 90.44 92 VAL A CA 1
ATOM 708 C C . VAL A 1 92 ? 5.799 4.288 9.377 1.00 90.44 92 VAL A C 1
ATOM 710 O O . VAL A 1 92 ? 6.860 4.647 8.888 1.00 90.44 92 VAL A O 1
ATOM 713 N N . LEU A 1 93 ? 5.577 3.013 9.698 1.00 90.00 93 LEU A N 1
ATOM 714 C CA . LEU A 1 93 ? 6.583 1.970 9.478 1.00 90.00 93 LEU A CA 1
ATOM 715 C C . LEU A 1 93 ? 6.633 1.485 8.027 1.00 90.00 93 LEU A C 1
ATOM 717 O O . LEU A 1 93 ? 7.696 1.101 7.543 1.00 90.00 93 LEU A O 1
ATOM 721 N N . ARG A 1 94 ? 5.502 1.491 7.313 1.00 85.19 94 ARG A N 1
ATOM 722 C CA . ARG A 1 94 ? 5.424 0.900 5.969 1.00 85.19 94 ARG A CA 1
ATOM 723 C C . ARG A 1 94 ? 5.854 1.838 4.851 1.00 85.19 94 ARG A C 1
ATOM 725 O O . 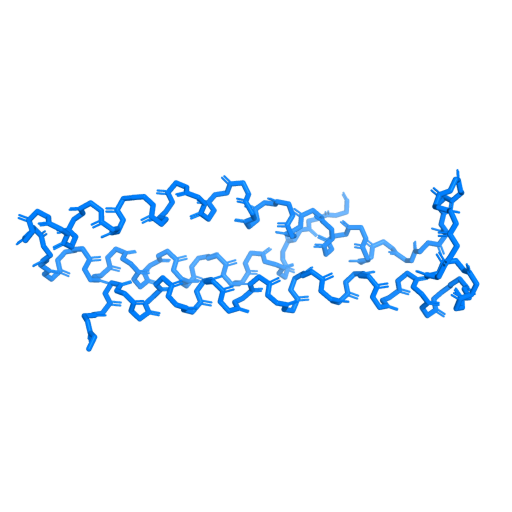ARG A 1 94 ? 6.455 1.370 3.888 1.00 85.19 94 ARG A O 1
ATOM 732 N N . ILE A 1 95 ? 5.577 3.136 4.959 1.00 79.00 95 ILE A N 1
ATOM 733 C CA . ILE A 1 95 ? 5.952 4.099 3.910 1.00 79.00 95 ILE A CA 1
ATOM 734 C C . ILE A 1 95 ? 7.486 4.229 3.773 1.00 79.00 95 ILE A C 1
ATOM 736 O O . ILE A 1 95 ? 7.986 4.100 2.655 1.00 79.00 95 ILE A O 1
ATOM 740 N N . PRO A 1 96 ? 8.273 4.398 4.857 1.00 71.81 96 PRO A N 1
ATOM 741 C CA . PRO A 1 96 ? 9.730 4.518 4.771 1.00 71.81 96 PRO A CA 1
ATOM 742 C C . PRO A 1 96 ? 10.436 3.209 4.413 1.00 71.81 96 PRO A C 1
ATOM 744 O O . PRO A 1 96 ? 11.552 3.257 3.900 1.00 71.81 96 PRO A O 1
ATOM 747 N N . LEU A 1 97 ? 9.806 2.047 4.644 1.00 61.06 97 LEU A N 1
ATOM 748 C CA . LEU A 1 97 ? 10.383 0.740 4.303 1.00 61.06 97 LEU A CA 1
ATOM 749 C C . LEU A 1 97 ? 10.722 0.636 2.806 1.00 61.06 97 LEU A C 1
ATOM 751 O O . LEU A 1 97 ? 11.695 -0.021 2.445 1.00 61.06 97 LEU A O 1
ATOM 755 N N . PHE A 1 98 ? 9.994 1.354 1.942 1.00 57.56 98 PHE A N 1
ATOM 756 C CA . PHE A 1 98 ? 10.324 1.502 0.521 1.00 57.56 98 PHE A CA 1
ATOM 757 C C . PHE A 1 98 ? 11.762 1.997 0.282 1.00 57.56 98 PHE A C 1
ATOM 759 O O . PHE A 1 98 ? 12.432 1.531 -0.637 1.00 57.56 98 PHE A O 1
ATOM 766 N N . CYS A 1 99 ? 12.263 2.901 1.125 1.00 56.00 99 CYS A N 1
ATOM 767 C CA . CYS A 1 99 ? 13.573 3.526 0.957 1.00 56.00 99 CYS A CA 1
ATOM 768 C C . CYS A 1 99 ? 14.746 2.646 1.420 1.00 56.00 99 CYS A C 1
ATOM 770 O O . CYS A 1 99 ? 15.891 2.996 1.144 1.00 56.00 99 CYS A O 1
ATOM 772 N N . HIS A 1 100 ? 14.495 1.538 2.129 1.00 61.16 100 HIS A N 1
ATOM 773 C CA . HIS A 1 100 ? 15.537 0.806 2.861 1.00 61.16 100 HIS A CA 1
ATOM 774 C C . HIS A 1 100 ? 15.773 -0.638 2.389 1.00 61.16 100 HIS A C 1
ATOM 776 O O . HIS A 1 100 ? 16.392 -1.413 3.108 1.00 61.16 100 HIS A O 1
ATOM 782 N N . PHE A 1 101 ? 15.317 -1.043 1.200 1.00 59.62 101 PHE A N 1
ATOM 783 C CA . PHE A 1 101 ? 15.655 -2.380 0.692 1.00 59.62 101 PHE A CA 1
ATOM 784 C C . PHE A 1 101 ? 17.153 -2.456 0.326 1.00 59.62 101 PHE A C 1
ATOM 786 O O . PHE A 1 101 ? 17.571 -1.730 -0.579 1.00 59.62 101 PHE A O 1
ATOM 793 N N . PRO A 1 102 ? 17.966 -3.304 0.989 1.00 52.84 102 PRO A N 1
ATOM 794 C CA . PRO A 1 102 ? 19.362 -3.511 0.607 1.00 52.84 102 PRO A CA 1
ATOM 795 C C . PRO A 1 102 ? 19.465 -4.268 -0.729 1.00 52.84 102 PRO A C 1
ATOM 797 O O . PRO A 1 102 ? 18.466 -4.826 -1.207 1.00 52.84 102 PRO A O 1
ATOM 800 N N . GLU A 1 103 ? 20.654 -4.204 -1.343 1.00 51.09 103 GLU A N 1
ATOM 801 C CA . GLU A 1 103 ? 20.985 -4.822 -2.642 1.00 51.09 103 GLU A CA 1
ATOM 802 C C . GLU A 1 103 ? 20.714 -6.327 -2.664 1.00 51.09 103 GLU A C 1
ATOM 804 O O . GLU A 1 103 ? 21.181 -7.034 -1.743 1.00 51.09 103 GLU A O 1
#

Radius of gyration: 16.95 Å; chains: 1; bounding box: 39×22×48 Å